Protein AF-A0A8X6SPH9-F1 (afdb_monomer_lite)

Sequence (67 aa):
MEEIFACIAYEPCLLDYSEFKRVQDPVWVLGREYKICDDDEEFEKLNEDIKSRIWFTYRKQFQPIGT

Organism: Trichonephila clavipes (NCBI:txid2585209)

Foldseek 3Di:
DPPPPPCPVVDPVVDDDDDDDQDQDWDDDPRDTAGRNPDPVSVVVVVCVVVVDDDDDDDPDDDDPPD

Radius of gyration: 18.12 Å; chains: 1; bounding box: 43×22×47 Å

InterPro domains:
  IPR038765 Papain-like cysteine peptidase superfamily [SSF54001] (17-66)

pLDDT: mean 82.48, std 14.71, range [46.31, 96.81]

Secondary structure (DSSP, 8-state):
--TT-TTGGG-GGGS--PPPPP-SSPEEETTEEE--SS-HHHHHHHHHHHHTS-------SPPPTT-

Structure (mmCIF, N/CA/C/O backbone):
data_AF-A0A8X6SPH9-F1
#
_entry.id   AF-A0A8X6SPH9-F1
#
loop_
_atom_site.group_PDB
_atom_site.id
_atom_site.type_symbol
_atom_site.label_atom_id
_atom_site.label_alt_id
_atom_site.label_comp_id
_atom_site.label_asym_id
_atom_site.label_entity_id
_atom_site.label_seq_id
_atom_site.pdbx_PDB_ins_code
_atom_site.Cartn_x
_atom_site.Cartn_y
_atom_site.Cartn_z
_atom_site.occupancy
_atom_site.B_iso_or_equiv
_atom_site.auth_seq_id
_atom_site.auth_comp_id
_atom_site.auth_asym_id
_atom_site.auth_atom_id
_atom_site.pdbx_PDB_model_num
ATOM 1 N N . MET A 1 1 ? -7.682 -5.787 32.482 1.00 46.31 1 MET A N 1
ATOM 2 C CA . MET A 1 1 ? -6.747 -6.281 31.445 1.00 46.31 1 MET A CA 1
ATOM 3 C C . MET A 1 1 ? -7.526 -7.154 30.450 1.00 46.31 1 MET A C 1
ATOM 5 O O . MET A 1 1 ? -7.119 -8.267 30.171 1.00 46.31 1 MET A O 1
ATOM 9 N N . GLU A 1 2 ? -8.671 -6.673 29.949 1.00 50.97 2 GLU A N 1
ATOM 10 C CA . GLU A 1 2 ? -9.593 -7.461 29.097 1.00 50.97 2 GLU A CA 1
ATOM 11 C C . GLU A 1 2 ? -9.936 -6.755 27.773 1.00 50.97 2 GLU A C 1
ATOM 13 O O . GLU A 1 2 ? -10.294 -7.409 26.802 1.00 50.97 2 GLU A O 1
ATOM 18 N N . GLU A 1 3 ? -9.751 -5.435 27.675 1.00 52.44 3 GLU A N 1
ATOM 19 C CA . GLU A 1 3 ? -10.198 -4.647 26.512 1.00 52.44 3 GLU A CA 1
ATOM 20 C C . GLU A 1 3 ? -9.313 -4.764 25.259 1.00 52.44 3 GLU A C 1
ATOM 22 O O . GLU A 1 3 ? -9.667 -4.248 24.204 1.00 52.44 3 GLU A O 1
ATOM 27 N N . ILE A 1 4 ? -8.153 -5.423 25.339 1.00 53.41 4 ILE A N 1
ATOM 28 C CA . ILE A 1 4 ? -7.172 -5.433 24.236 1.00 53.41 4 ILE A CA 1
ATOM 29 C C . ILE A 1 4 ? -7.521 -6.468 23.146 1.00 53.41 4 ILE A C 1
ATOM 31 O O . ILE A 1 4 ? -7.023 -6.364 22.029 1.00 53.41 4 ILE A O 1
ATOM 35 N N . PHE A 1 5 ? -8.399 -7.439 23.419 1.00 55.47 5 PHE A N 1
ATOM 36 C CA . PHE A 1 5 ? -8.571 -8.607 22.543 1.00 55.47 5 PHE A CA 1
ATOM 37 C C . PHE A 1 5 ? -9.638 -8.484 21.453 1.00 55.47 5 PHE A C 1
ATOM 39 O O . PHE A 1 5 ? -9.616 -9.267 20.499 1.00 55.47 5 PHE A O 1
ATOM 46 N N . ALA A 1 6 ? -10.556 -7.523 21.542 1.00 55.94 6 ALA A N 1
ATOM 47 C CA . ALA A 1 6 ? -11.521 -7.322 20.471 1.00 55.94 6 ALA A CA 1
ATOM 48 C C . ALA A 1 6 ? -10.787 -6.736 19.252 1.00 55.94 6 ALA A C 1
ATOM 50 O O . ALA A 1 6 ? -10.256 -5.632 19.316 1.00 55.94 6 ALA A O 1
ATOM 51 N N . CYS A 1 7 ? -10.753 -7.503 18.159 1.00 57.88 7 CYS A N 1
ATOM 52 C CA . CYS A 1 7 ? -10.190 -7.177 16.839 1.00 57.88 7 CYS A CA 1
ATOM 53 C C . CYS A 1 7 ? -8.738 -7.588 16.529 1.00 57.88 7 CYS A C 1
ATOM 55 O O . CYS A 1 7 ? -8.388 -7.552 15.354 1.00 57.88 7 CYS A O 1
ATOM 57 N N . ILE A 1 8 ? -7.930 -8.093 17.477 1.00 64.69 8 ILE A N 1
ATOM 58 C CA . ILE A 1 8 ? -6.569 -8.604 17.157 1.00 64.69 8 ILE A CA 1
ATOM 59 C C . ILE A 1 8 ? -6.612 -9.716 16.096 1.00 64.69 8 ILE A C 1
ATOM 61 O O . ILE A 1 8 ? -5.772 -9.755 15.205 1.00 64.69 8 ILE A O 1
ATOM 65 N N . ALA A 1 9 ? -7.631 -10.580 16.137 1.00 69.31 9 ALA A N 1
ATOM 66 C CA . ALA A 1 9 ? -7.815 -11.648 15.149 1.00 69.31 9 ALA A CA 1
ATOM 67 C C . ALA A 1 9 ? -8.110 -11.141 13.718 1.00 69.31 9 ALA A C 1
ATOM 69 O O . ALA A 1 9 ? -8.067 -11.930 12.778 1.00 69.31 9 ALA A O 1
ATOM 70 N N . TYR A 1 10 ? -8.416 -9.849 13.552 1.00 71.38 10 TYR A N 1
ATOM 71 C CA . TYR A 1 10 ? -8.709 -9.207 12.267 1.00 71.38 10 TYR A CA 1
ATOM 72 C C . TYR A 1 10 ? -7.613 -8.235 11.819 1.00 71.38 10 TYR A C 1
ATOM 74 O O . TYR A 1 10 ? -7.723 -7.668 10.732 1.00 71.38 10 TYR A O 1
ATOM 82 N N . GLU A 1 11 ? -6.566 -8.029 12.623 1.00 69.12 11 GLU A N 1
ATOM 83 C CA . GLU A 1 11 ? -5.393 -7.266 12.211 1.00 69.12 11 GLU A CA 1
ATOM 84 C C . GLU A 1 11 ? -4.349 -8.221 11.613 1.00 69.12 11 GLU A C 1
ATOM 86 O O . GLU A 1 11 ? -3.641 -8.904 12.353 1.00 69.12 11 GLU A O 1
ATOM 91 N N . PRO A 1 12 ? -4.171 -8.254 10.279 1.00 64.44 12 PRO A N 1
ATOM 92 C CA . PRO A 1 12 ? -3.101 -9.026 9.653 1.00 64.44 12 PRO A CA 1
ATOM 93 C C . PRO A 1 12 ? -1.707 -8.423 9.908 1.00 64.44 12 PRO A C 1
ATOM 95 O O . PRO A 1 12 ? -0.736 -8.896 9.332 1.00 64.44 12 PRO A O 1
ATOM 98 N N . CYS A 1 13 ? -1.574 -7.407 10.774 1.00 59.28 13 CYS A N 1
ATOM 99 C CA . CYS A 1 13 ? -0.309 -6.753 11.140 1.00 59.28 13 CYS A CA 1
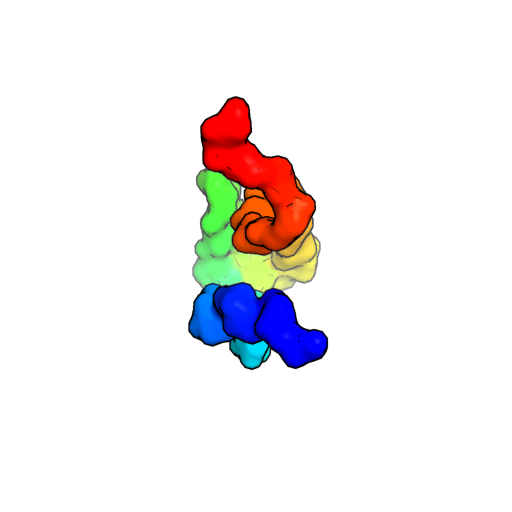ATOM 100 C C . CYS A 1 13 ? 0.751 -7.694 11.746 1.00 59.28 13 CYS A C 1
ATOM 102 O O . CYS A 1 13 ? 1.869 -7.251 11.986 1.00 59.28 13 CYS A O 1
ATOM 104 N N . LEU A 1 14 ? 0.412 -8.961 12.004 1.00 59.66 14 LEU A N 1
ATOM 105 C CA . LEU A 1 14 ? 1.348 -10.015 12.412 1.00 59.66 14 LEU A CA 1
ATOM 106 C C . LEU A 1 14 ? 1.991 -10.760 11.227 1.00 59.66 14 LEU A C 1
ATOM 108 O O . LEU A 1 14 ? 2.777 -11.677 11.449 1.00 59.66 14 LEU A O 1
ATOM 112 N N . LEU A 1 15 ? 1.642 -10.421 9.983 1.00 66.19 15 LEU A N 1
ATOM 113 C CA . LEU A 1 15 ? 2.301 -10.959 8.795 1.00 66.19 15 LEU A CA 1
ATOM 114 C C . LEU A 1 15 ? 3.657 -10.275 8.594 1.00 66.19 15 LEU A C 1
ATOM 116 O O . LEU A 1 15 ? 3.760 -9.053 8.693 1.00 66.19 15 LEU A O 1
ATOM 120 N N . ASP A 1 16 ? 4.681 -11.064 8.266 1.00 64.25 16 ASP A N 1
ATOM 121 C CA . AS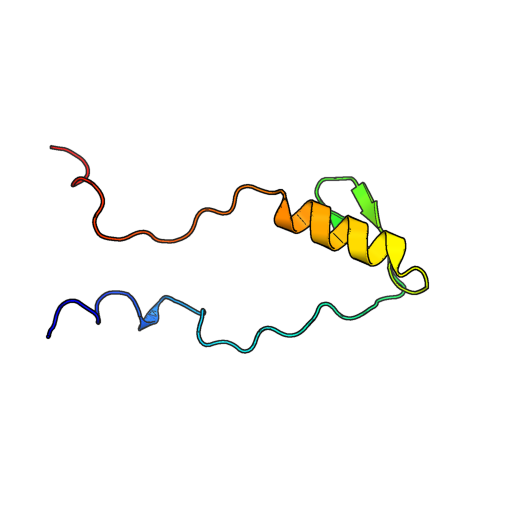P A 1 16 ? 5.974 -10.531 7.844 1.00 64.25 16 ASP A CA 1
ATOM 122 C C . ASP A 1 16 ? 5.793 -9.682 6.582 1.00 64.25 16 ASP A C 1
ATOM 124 O O . ASP A 1 16 ? 5.304 -10.150 5.548 1.00 64.25 16 ASP A O 1
ATOM 128 N N . TYR A 1 17 ? 6.202 -8.417 6.661 1.00 68.81 17 TYR A N 1
ATOM 129 C CA . TYR A 1 17 ? 6.263 -7.550 5.495 1.00 68.81 17 TYR A CA 1
ATOM 130 C C . TYR A 1 17 ? 7.463 -7.971 4.648 1.00 68.81 17 TYR A C 1
ATOM 132 O O . TYR A 1 17 ? 8.612 -7.774 5.036 1.00 68.81 17 TYR A O 1
ATOM 140 N N . SER A 1 18 ? 7.207 -8.551 3.478 1.00 67.62 18 SER A N 1
ATOM 141 C CA . SER A 1 18 ? 8.253 -8.744 2.478 1.00 67.62 18 SER A CA 1
ATOM 142 C C . SER A 1 18 ? 8.549 -7.420 1.783 1.00 67.62 18 SER A C 1
ATOM 144 O O . SER A 1 18 ? 7.620 -6.741 1.337 1.00 67.62 18 SER A O 1
ATOM 146 N N . GLU A 1 19 ? 9.827 -7.083 1.633 1.00 70.56 19 GLU A N 1
ATOM 147 C CA . GLU A 1 19 ? 10.237 -5.958 0.794 1.00 70.56 19 GLU A CA 1
ATOM 148 C C . GLU A 1 19 ? 9.733 -6.126 -0.645 1.00 70.56 19 GLU A C 1
ATOM 150 O O . GLU A 1 19 ? 9.583 -7.242 -1.160 1.00 70.56 19 GLU A O 1
ATOM 155 N N . PHE A 1 20 ? 9.465 -4.995 -1.301 1.00 75.81 20 PHE A N 1
ATOM 156 C CA . PHE A 1 20 ? 9.042 -4.997 -2.693 1.00 75.81 20 PHE A CA 1
ATOM 157 C C . PHE A 1 20 ? 10.185 -5.527 -3.564 1.00 75.81 20 PHE A C 1
ATOM 159 O O . PHE A 1 20 ? 11.269 -4.947 -3.612 1.00 75.81 20 PHE A O 1
ATOM 166 N N . LYS A 1 21 ? 9.952 -6.649 -4.250 1.00 82.44 21 LYS A N 1
ATOM 167 C CA . LYS A 1 21 ? 10.960 -7.249 -5.129 1.00 82.44 21 LYS A CA 1
ATOM 168 C C . LYS A 1 21 ? 11.134 -6.389 -6.374 1.00 82.44 21 LYS A C 1
ATOM 170 O O . LYS A 1 21 ? 10.148 -5.958 -6.968 1.00 82.44 21 LYS A O 1
ATOM 175 N N . ARG A 1 22 ? 12.378 -6.203 -6.812 1.00 84.19 22 ARG A N 1
ATOM 176 C CA . ARG A 1 22 ? 12.650 -5.605 -8.123 1.00 84.19 22 ARG A CA 1
ATOM 177 C C . ARG A 1 22 ? 12.156 -6.538 -9.218 1.00 84.19 22 ARG A C 1
ATOM 179 O O . ARG A 1 22 ? 12.441 -7.735 -9.193 1.00 84.19 22 ARG A O 1
ATOM 186 N N . VAL A 1 23 ? 11.395 -5.980 -10.148 1.00 88.06 23 VAL A N 1
ATOM 187 C CA . VAL A 1 23 ? 10.791 -6.698 -11.270 1.00 88.06 23 VAL A CA 1
ATOM 188 C C . VAL A 1 23 ? 11.143 -5.984 -12.569 1.00 88.06 23 VAL A C 1
ATOM 190 O O . VAL A 1 23 ? 11.300 -4.765 -12.572 1.00 88.06 23 VAL A O 1
ATOM 193 N N . GLN A 1 24 ? 11.300 -6.748 -13.655 1.00 90.12 24 GLN A N 1
ATOM 194 C CA . GLN A 1 24 ? 11.595 -6.189 -14.982 1.00 90.12 24 GLN A CA 1
ATOM 195 C C . GLN A 1 24 ? 10.391 -5.471 -15.591 1.00 90.12 24 GLN A C 1
ATOM 197 O O . GLN A 1 24 ? 10.556 -4.494 -16.319 1.00 90.12 24 GLN A O 1
ATOM 202 N N . ASP A 1 25 ? 9.186 -5.943 -15.277 1.00 91.12 25 ASP A N 1
ATOM 203 C CA . ASP A 1 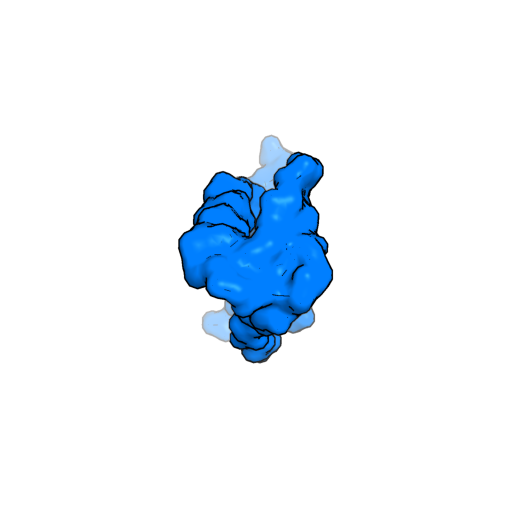25 ? 7.957 -5.318 -15.742 1.00 91.12 25 ASP A CA 1
ATOM 204 C C . ASP A 1 25 ? 7.710 -3.986 -15.017 1.00 91.12 25 ASP A C 1
ATOM 206 O O . ASP A 1 25 ? 7.992 -3.868 -13.819 1.00 91.12 25 ASP A O 1
ATOM 210 N N . PRO A 1 26 ? 7.159 -2.973 -15.707 1.00 92.00 26 PRO A N 1
ATOM 211 C CA . PRO A 1 26 ? 6.859 -1.697 -15.080 1.00 92.00 26 PRO A CA 1
ATOM 212 C C . PRO A 1 26 ? 5.767 -1.837 -14.014 1.00 92.00 26 PRO A C 1
ATOM 214 O O . PRO A 1 26 ? 4.753 -2.515 -14.205 1.00 92.00 26 PRO A O 1
ATOM 217 N N . VAL A 1 27 ? 5.944 -1.128 -12.903 1.00 93.75 27 VAL A N 1
ATOM 218 C CA . VAL A 1 27 ? 4.949 -1.017 -11.834 1.00 93.75 27 VAL A CA 1
ATOM 219 C C . VAL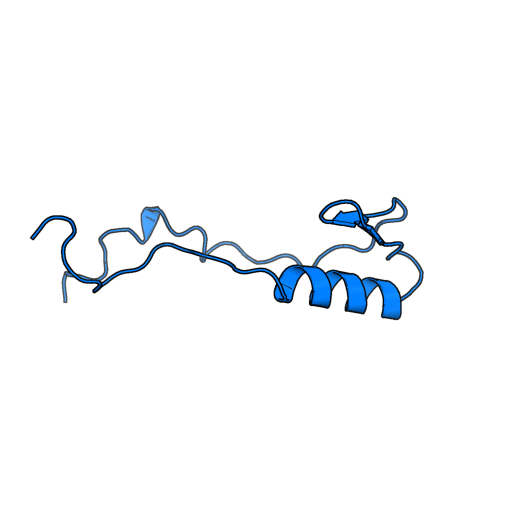 A 1 27 ? 4.077 0.201 -12.098 1.00 93.75 27 VAL A C 1
ATOM 221 O O . VAL A 1 27 ? 4.582 1.286 -12.369 1.00 93.75 27 VAL A O 1
ATOM 224 N N . TRP A 1 28 ? 2.760 0.040 -11.988 1.00 94.62 28 TRP A N 1
ATOM 225 C CA . TRP A 1 28 ? 1.808 1.125 -12.210 1.00 94.62 28 TRP A CA 1
ATOM 226 C C . TRP A 1 28 ? 1.109 1.520 -10.912 1.00 94.62 28 TRP A C 1
ATOM 228 O O . TRP A 1 28 ? 0.461 0.690 -10.274 1.00 94.62 28 TRP A O 1
ATOM 238 N N . VAL A 1 29 ? 1.180 2.801 -10.546 1.00 95.62 29 VAL A N 1
ATOM 239 C CA . VAL A 1 29 ? 0.480 3.365 -9.382 1.00 95.62 29 VAL A CA 1
ATOM 240 C C . VAL A 1 29 ? -0.369 4.546 -9.832 1.00 95.62 29 VAL A C 1
ATOM 242 O O . VAL A 1 29 ? 0.144 5.555 -10.304 1.00 95.62 29 VAL A O 1
ATOM 245 N N . LEU A 1 30 ? -1.695 4.417 -9.706 1.00 95.69 30 LEU A N 1
ATOM 246 C CA . LEU A 1 30 ? -2.676 5.466 -10.038 1.00 95.69 30 LEU A CA 1
ATOM 247 C C . LEU A 1 30 ? -2.457 6.127 -11.420 1.00 95.69 30 LEU A C 1
ATOM 249 O O . LEU A 1 30 ? -2.624 7.334 -11.574 1.00 95.69 30 LEU A O 1
ATOM 253 N N . GLY A 1 31 ? -2.076 5.330 -12.424 1.00 96.06 31 GLY A N 1
ATOM 254 C CA . GLY A 1 31 ? -1.842 5.794 -13.798 1.00 96.06 31 GLY A CA 1
ATOM 255 C C . GLY A 1 31 ? -0.429 6.315 -14.085 1.00 96.06 31 GLY A C 1
ATOM 256 O O . GLY A 1 31 ? -0.175 6.747 -15.206 1.00 96.06 31 GLY A O 1
ATOM 257 N N . ARG A 1 32 ? 0.490 6.264 -13.115 1.00 96.12 32 ARG A N 1
ATOM 258 C CA . ARG A 1 32 ? 1.924 6.529 -13.313 1.00 96.12 32 ARG A CA 1
ATOM 259 C C . ARG A 1 32 ? 2.697 5.222 -13.441 1.00 96.12 32 ARG A C 1
ATOM 261 O O . ARG A 1 32 ? 2.432 4.291 -12.684 1.00 96.12 32 ARG A O 1
ATOM 268 N N . GLU A 1 33 ? 3.631 5.177 -14.383 1.00 94.88 33 GLU A N 1
ATOM 269 C CA . GLU A 1 33 ? 4.527 4.044 -14.646 1.00 94.88 33 GLU A CA 1
ATOM 270 C C . GLU A 1 33 ? 5.867 4.239 -13.924 1.00 94.88 33 GLU A C 1
ATOM 272 O O . GLU A 1 33 ? 6.417 5.337 -13.969 1.00 94.88 33 GLU A O 1
ATOM 277 N N . TYR A 1 34 ? 6.402 3.175 -13.321 1.00 94.06 34 TYR A N 1
ATOM 278 C CA . TYR A 1 34 ? 7.702 3.136 -12.644 1.00 94.06 34 TYR A CA 1
ATOM 279 C C . TYR A 1 34 ? 8.522 1.937 -13.130 1.00 94.06 34 TYR A C 1
ATOM 281 O O . TYR A 1 34 ? 8.036 0.802 -13.125 1.00 94.06 34 TYR A O 1
ATOM 289 N N . LYS A 1 35 ? 9.784 2.163 -13.511 1.00 93.56 35 LYS A N 1
ATOM 290 C CA . LYS A 1 35 ? 10.704 1.114 -13.991 1.00 93.56 35 LYS A CA 1
ATOM 291 C C . LYS A 1 35 ? 11.786 0.847 -12.952 1.00 93.56 35 LYS A C 1
ATOM 293 O O . LYS A 1 35 ? 12.814 1.505 -12.934 1.00 93.56 35 LYS A O 1
ATOM 298 N N . ILE A 1 36 ? 11.542 -0.132 -12.085 1.00 90.50 36 ILE A N 1
ATOM 299 C CA . ILE A 1 36 ? 12.306 -0.310 -10.838 1.00 90.50 36 ILE A CA 1
ATOM 300 C C . ILE A 1 36 ? 13.396 -1.397 -10.882 1.00 90.50 36 ILE A C 1
ATOM 302 O O . ILE A 1 36 ? 14.000 -1.700 -9.853 1.00 90.50 36 ILE A O 1
ATOM 306 N N . CYS A 1 37 ? 13.597 -2.060 -12.026 1.00 87.81 37 CYS A N 1
ATOM 307 C CA . CYS A 1 37 ? 14.576 -3.147 -12.140 1.00 87.81 37 CYS A CA 1
ATOM 308 C C . CYS A 1 37 ? 16.009 -2.628 -11.980 1.00 87.81 37 CYS A C 1
ATOM 310 O O . CYS A 1 37 ? 16.773 -3.141 -11.161 1.00 87.81 37 CYS A O 1
ATOM 312 N N . ASP A 1 38 ? 16.327 -1.576 -12.733 1.00 80.62 38 ASP A N 1
ATOM 313 C CA . ASP A 1 38 ? 17.704 -1.144 -12.978 1.00 80.62 38 ASP A CA 1
ATOM 314 C C . ASP A 1 38 ? 18.020 0.234 -12.376 1.00 80.62 38 ASP A C 1
ATOM 316 O O . ASP A 1 38 ? 19.157 0.689 -12.462 1.00 80.62 38 ASP A O 1
ATOM 320 N N . ASP A 1 39 ? 17.028 0.894 -11.769 1.00 84.88 39 ASP A N 1
ATOM 321 C CA . ASP A 1 39 ? 17.130 2.270 -11.285 1.00 84.88 39 ASP A CA 1
ATOM 322 C C . ASP A 1 39 ? 16.632 2.395 -9.833 1.00 84.88 39 ASP A C 1
ATOM 324 O O . ASP A 1 39 ? 15.448 2.208 -9.527 1.00 84.88 39 ASP A O 1
ATOM 328 N N . ASP A 1 40 ? 17.568 2.705 -8.934 1.00 88.31 40 ASP A N 1
ATOM 329 C CA . ASP A 1 40 ? 17.312 2.925 -7.508 1.00 88.31 40 ASP A CA 1
ATOM 330 C C . ASP A 1 40 ? 16.461 4.180 -7.269 1.00 88.31 40 ASP A C 1
ATOM 332 O O . ASP A 1 40 ? 15.647 4.201 -6.345 1.00 88.31 40 ASP A O 1
ATOM 336 N N . GLU A 1 41 ? 16.602 5.200 -8.119 1.00 92.69 41 GLU A N 1
ATOM 337 C CA . GLU A 1 41 ? 15.867 6.460 -8.020 1.00 92.69 41 GLU A CA 1
ATOM 338 C C . GLU A 1 41 ? 14.384 6.246 -8.349 1.00 92.69 41 GLU A C 1
ATOM 340 O O . GLU A 1 41 ? 13.499 6.730 -7.643 1.00 92.69 41 GLU A O 1
ATOM 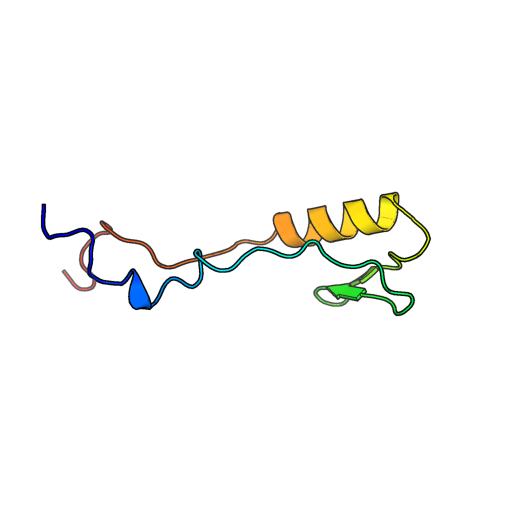345 N N . GLU A 1 42 ? 14.081 5.460 -9.385 1.00 92.75 42 GLU A N 1
ATOM 346 C CA . GLU A 1 42 ? 12.700 5.100 -9.734 1.00 92.75 42 GLU A CA 1
ATOM 347 C C . GLU A 1 42 ? 12.044 4.230 -8.655 1.00 92.75 42 GLU A C 1
ATOM 349 O O . GLU A 1 42 ? 10.849 4.374 -8.373 1.00 92.75 42 GLU A O 1
ATOM 354 N N . PHE A 1 43 ? 12.818 3.358 -8.002 1.00 91.88 43 PHE A N 1
ATOM 355 C CA . PHE A 1 43 ? 12.340 2.596 -6.851 1.00 91.88 43 PHE A CA 1
ATOM 356 C C . PHE A 1 43 ? 12.047 3.495 -5.640 1.00 91.88 43 PHE A C 1
ATOM 358 O O . PHE A 1 43 ? 11.042 3.298 -4.948 1.00 91.88 43 PHE A O 1
ATOM 365 N N . GLU A 1 44 ? 12.886 4.498 -5.378 1.00 92.38 44 GLU A N 1
ATOM 366 C CA . GLU A 1 44 ? 12.651 5.482 -4.319 1.00 92.38 44 GLU A CA 1
ATOM 367 C C . GLU A 1 44 ? 11.391 6.310 -4.604 1.00 92.38 44 GLU A C 1
ATOM 369 O O . GLU A 1 44 ? 10.493 6.358 -3.760 1.00 92.38 44 GLU A O 1
ATOM 374 N N . LYS A 1 45 ? 11.237 6.830 -5.828 1.00 94.19 45 LYS A N 1
ATOM 375 C CA . LYS A 1 45 ? 10.036 7.568 -6.257 1.00 94.19 45 LYS A CA 1
ATOM 376 C C . LYS A 1 45 ? 8.757 6.745 -6.126 1.00 94.19 45 LYS A C 1
ATOM 378 O O . LYS A 1 45 ? 7.734 7.280 -5.700 1.00 94.19 45 LYS A O 1
ATOM 383 N N . LEU A 1 46 ? 8.788 5.454 -6.472 1.00 93.81 46 LEU A N 1
ATOM 384 C CA . LEU A 1 46 ? 7.648 4.549 -6.280 1.00 93.81 46 LEU A CA 1
ATOM 385 C C . LEU A 1 46 ? 7.263 4.457 -4.794 1.00 93.81 46 LEU A C 1
ATOM 387 O O . LEU A 1 46 ? 6.087 4.565 -4.439 1.00 93.81 46 LEU A O 1
ATOM 391 N N . ASN A 1 47 ? 8.253 4.271 -3.918 1.00 92.31 47 ASN A N 1
ATOM 392 C CA . ASN A 1 47 ? 8.028 4.172 -2.477 1.00 92.31 47 ASN A CA 1
ATOM 393 C C . ASN A 1 47 ? 7.491 5.477 -1.884 1.00 92.31 47 ASN A C 1
ATOM 395 O O . ASN A 1 47 ? 6.581 5.441 -1.051 1.00 92.31 47 ASN A O 1
ATOM 399 N N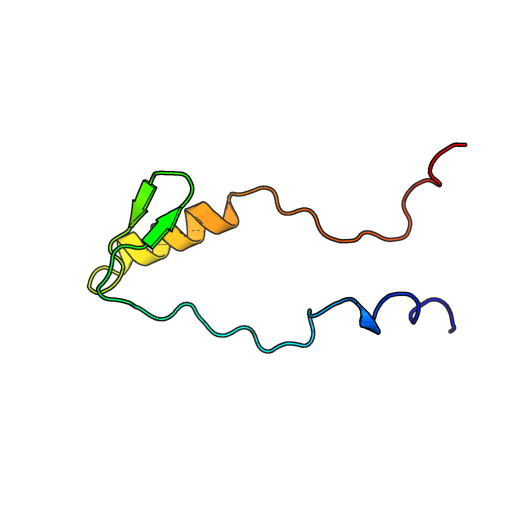 . GLU A 1 48 ? 8.029 6.620 -2.300 1.00 94.69 48 GLU A N 1
ATOM 400 C CA . GLU A 1 48 ? 7.526 7.935 -1.906 1.00 94.69 48 GLU A CA 1
ATOM 401 C C . GLU A 1 48 ? 6.087 8.150 -2.381 1.00 94.69 48 GLU A C 1
ATOM 403 O O . GLU A 1 48 ? 5.242 8.612 -1.609 1.00 94.69 48 GLU A O 1
ATOM 408 N N . ASP A 1 49 ? 5.767 7.746 -3.613 1.00 95.94 49 ASP A N 1
ATOM 409 C CA . ASP A 1 49 ? 4.424 7.889 -4.167 1.00 95.94 49 ASP A CA 1
ATOM 410 C C . ASP A 1 49 ? 3.396 7.074 -3.372 1.00 95.94 49 ASP A C 1
ATOM 412 O O . ASP A 1 49 ? 2.347 7.609 -3.008 1.00 95.94 49 ASP A O 1
ATOM 416 N N . ILE A 1 50 ? 3.719 5.829 -3.003 1.00 94.50 50 ILE A N 1
ATOM 417 C CA . ILE A 1 50 ? 2.874 4.988 -2.140 1.00 94.50 50 ILE A CA 1
ATOM 418 C C . ILE A 1 50 ? 2.727 5.608 -0.742 1.00 94.50 50 ILE A C 1
ATOM 420 O O . ILE A 1 50 ? 1.605 5.755 -0.251 1.00 94.50 50 ILE A O 1
ATOM 424 N N . LYS A 1 51 ? 3.836 6.011 -0.106 1.00 93.31 51 LYS A N 1
ATOM 425 C CA . LYS A 1 51 ? 3.838 6.581 1.257 1.00 93.31 51 LYS A CA 1
ATOM 426 C C . LYS A 1 51 ? 3.130 7.932 1.348 1.00 93.31 51 LYS A C 1
ATOM 428 O O . LYS A 1 51 ? 2.629 8.281 2.412 1.00 93.31 51 LYS A O 1
ATOM 433 N N . SER A 1 52 ? 3.064 8.681 0.250 1.00 96.19 52 SER A N 1
ATOM 434 C CA . SER A 1 52 ? 2.355 9.963 0.194 1.00 96.19 52 SER A CA 1
ATOM 435 C C . SER A 1 52 ? 0.826 9.824 0.230 1.00 96.19 52 SER A C 1
ATOM 437 O O . SER A 1 52 ? 0.120 10.820 0.397 1.00 96.19 52 SER A O 1
ATOM 439 N N . ARG A 1 53 ? 0.284 8.612 0.046 1.00 95.69 53 ARG A N 1
ATOM 440 C CA . ARG A 1 53 ? -1.165 8.386 0.018 1.00 95.69 53 ARG A CA 1
ATOM 441 C C . ARG A 1 53 ? -1.760 8.355 1.418 1.00 95.69 53 ARG A C 1
ATOM 443 O O . ARG A 1 53 ? -1.143 7.921 2.386 1.00 95.69 53 ARG A O 1
ATOM 450 N N . ILE A 1 54 ? -3.016 8.780 1.509 1.00 96.81 54 ILE A N 1
ATOM 451 C CA . ILE A 1 54 ? -3.762 8.747 2.764 1.00 96.81 54 ILE A CA 1
ATOM 452 C C . ILE A 1 54 ? -4.197 7.305 3.035 1.00 96.81 54 ILE A C 1
ATOM 454 O O . ILE A 1 54 ? -5.058 6.767 2.340 1.00 96.81 54 ILE A O 1
ATOM 458 N N . TRP A 1 55 ? -3.607 6.692 4.059 1.00 93.00 55 TRP A N 1
ATOM 459 C CA . TRP A 1 55 ? -3.941 5.340 4.493 1.00 93.00 55 TRP A CA 1
ATOM 460 C C . TRP A 1 55 ? -4.797 5.372 5.762 1.00 93.00 55 TRP A C 1
ATOM 462 O O . TRP A 1 55 ? -4.344 5.763 6.840 1.00 93.00 55 TRP A O 1
ATOM 472 N N . PHE A 1 56 ? -6.056 4.958 5.631 1.00 91.44 56 PHE A N 1
ATOM 473 C CA . PHE A 1 56 ? -6.963 4.779 6.759 1.00 91.44 56 PHE A CA 1
ATOM 474 C C . PHE A 1 56 ? -7.039 3.301 7.142 1.00 91.44 56 PHE A C 1
ATOM 476 O O . PHE A 1 56 ? -7.270 2.439 6.299 1.00 91.44 56 PHE A O 1
ATOM 483 N N . THR A 1 57 ? -6.871 3.023 8.431 1.00 86.38 57 THR A N 1
ATOM 484 C CA . THR A 1 57 ? -6.965 1.688 9.031 1.00 86.38 57 THR A CA 1
ATOM 485 C C . THR A 1 57 ? -8.027 1.680 10.125 1.00 86.38 57 THR A C 1
ATOM 487 O O . THR A 1 57 ? -8.571 2.732 10.479 1.00 86.38 57 THR A O 1
ATOM 490 N N . TYR A 1 58 ? -8.325 0.503 10.681 1.00 86.56 58 TYR A N 1
ATOM 491 C CA . TYR A 1 58 ? -9.185 0.414 11.856 1.00 86.56 58 TYR A CA 1
ATOM 492 C C . TYR A 1 58 ? -8.660 1.302 12.990 1.00 86.56 58 TYR A C 1
ATOM 494 O O . TYR A 1 58 ? -7.464 1.357 13.280 1.00 86.56 58 TYR A O 1
ATOM 502 N N . ARG A 1 59 ? -9.581 2.024 13.628 1.00 85.75 59 ARG A N 1
ATOM 503 C CA . ARG A 1 59 ? -9.308 2.885 14.780 1.00 85.75 59 ARG A CA 1
ATOM 504 C C . ARG A 1 59 ? -10.099 2.384 15.978 1.00 85.75 59 ARG A C 1
ATOM 506 O O . ARG A 1 59 ? -11.124 1.733 15.825 1.00 85.75 59 ARG A O 1
ATOM 513 N N . LYS A 1 60 ? -9.621 2.707 17.173 1.00 85.38 60 LYS A N 1
ATOM 514 C CA . LYS A 1 60 ? -10.299 2.454 18.449 1.00 85.38 60 LYS A CA 1
ATOM 515 C C . LYS A 1 60 ? -10.336 3.748 19.259 1.00 85.38 60 LYS A C 1
ATOM 517 O O . LYS A 1 60 ? -9.565 4.656 18.963 1.00 85.38 60 LYS A O 1
ATOM 522 N N . GLN A 1 61 ? -11.216 3.818 20.260 1.00 88.69 61 GLN A N 1
ATOM 523 C CA . GLN A 1 61 ? -11.352 4.972 21.169 1.00 88.69 61 GLN A CA 1
ATOM 524 C C . GLN A 1 61 ? -11.766 6.296 20.484 1.00 88.69 61 GLN A C 1
ATOM 526 O O . GLN A 1 61 ? -11.409 7.377 20.943 1.00 88.69 61 GLN A O 1
ATOM 531 N N . PHE A 1 62 ? -12.526 6.229 19.387 1.00 92.06 62 PHE A N 1
ATOM 532 C CA . PHE A 1 62 ? -13.172 7.399 18.779 1.00 92.06 62 PHE A CA 1
ATOM 533 C C . PHE A 1 62 ? -14.573 7.628 19.380 1.00 92.06 62 PHE A C 1
ATOM 535 O O . PHE A 1 62 ? -15.095 6.769 20.091 1.00 92.06 62 PHE A O 1
ATOM 542 N N . GLN A 1 63 ? -15.174 8.793 19.116 1.00 95.19 63 GLN A N 1
ATOM 543 C CA . GLN A 1 63 ? -16.523 9.121 19.597 1.00 95.19 63 GLN A CA 1
ATOM 544 C C . GLN A 1 63 ? -17.547 8.071 19.133 1.00 95.19 63 GLN A C 1
ATOM 546 O O . GLN A 1 63 ? -17.510 7.693 17.960 1.00 95.19 63 GLN A O 1
ATOM 551 N N . PRO A 1 64 ? -18.463 7.604 20.002 1.00 94.50 64 PRO A N 1
ATOM 552 C CA . PRO A 1 64 ? -19.486 6.652 19.593 1.00 94.50 64 PRO A CA 1
ATOM 553 C C . PRO A 1 64 ? -20.283 7.182 18.399 1.00 94.50 64 PRO A C 1
ATOM 555 O O . PRO A 1 64 ? -20.707 8.336 18.373 1.00 94.50 64 PRO A O 1
ATOM 558 N N . ILE A 1 65 ? -20.467 6.338 17.389 1.00 94.94 65 ILE A N 1
ATOM 559 C CA . ILE A 1 65 ? -21.205 6.721 16.186 1.00 94.94 65 ILE A CA 1
ATOM 560 C C . ILE A 1 65 ? -22.693 6.797 16.542 1.00 94.94 65 ILE A C 1
ATOM 562 O O . ILE A 1 65 ? -23.258 5.808 17.003 1.00 94.94 65 ILE A O 1
ATOM 566 N N . GLY A 1 66 ? -23.328 7.944 16.280 1.00 93.75 66 GLY A N 1
ATOM 567 C CA . GLY A 1 66 ? -24.782 8.108 16.402 1.00 93.75 66 GLY A CA 1
ATOM 568 C C . GLY A 1 66 ? -25.297 8.555 17.773 1.00 93.75 66 GLY A C 1
ATOM 569 O O . GLY A 1 66 ? -26.450 8.271 18.087 1.00 93.75 66 GLY A O 1
ATOM 570 N N . THR A 1 67 ? -24.468 9.226 18.576 1.00 63.50 67 THR A N 1
ATOM 571 C CA . THR A 1 67 ? -24.946 10.032 19.718 1.00 63.50 67 THR A CA 1
ATOM 572 C C . THR A 1 67 ? -25.863 11.165 19.285 1.00 63.50 67 THR A C 1
ATOM 574 O O . THR A 1 67 ? -25.534 11.792 18.250 1.00 63.50 67 THR A O 1
#